Protein AF-A0A0F7JMY5-F1 (afdb_monomer)

Sequence (151 aa):
MVALAALLFATPSQAQSAGRAPLLWTHSGLEFMVFPTAGVGASLPLGRVDLRAQFGAVYTRWMPGTDGTTPLQVNLNALYTWPRGNVVWYAGPGAGLFGDPILVGNVTGGVRGEYGSGPLGWFIEGQLRGRIKQPHLEVLPTLHLGLTYRF

Solvent-accessible surface area (backbone atoms only — not comparable to full-atom values): 7872 Å² total; per-residue (Å²): 142,75,85,82,69,72,80,80,71,73,72,86,69,79,77,75,68,92,55,72,57,52,34,41,36,40,38,37,33,23,40,74,76,75,31,47,29,42,36,42,31,44,31,43,50,59,72,58,32,32,45,31,44,36,42,32,38,38,61,34,66,88,44,90,93,52,92,42,61,60,40,46,34,38,37,42,31,49,28,40,56,48,79,56,88,69,32,34,37,36,36,32,50,31,41,30,36,44,51,84,78,38,71,28,46,31,41,38,38,34,42,30,46,53,38,77,96,55,46,58,29,39,37,42,34,43,35,42,32,42,34,84,50,91,96,44,78,47,74,47,44,31,43,39,44,34,41,31,39,49,119

Mean predicted aligned error: 9.19 Å

Radius of gyration: 17.78 Å; Cα contacts (8 Å, |Δi|>4): 368; chains: 1; bounding box: 42×39×59 Å

Organism: NCBI:txid1309411

Structure (mmCIF, N/CA/C/O backbone):
data_AF-A0A0F7JMY5-F1
#
_entry.id   AF-A0A0F7JMY5-F1
#
loop_
_atom_site.group_PDB
_atom_site.id
_atom_site.type_symbol
_atom_site.label_atom_id
_atom_site.label_alt_id
_atom_site.label_comp_id
_atom_site.label_asym_id
_atom_site.label_entity_id
_atom_site.label_seq_id
_atom_site.pdbx_PDB_ins_code
_atom_site.Cartn_x
_atom_site.Cartn_y
_atom_site.Cartn_z
_atom_site.occupancy
_atom_site.B_iso_or_equiv
_atom_site.auth_seq_id
_atom_site.auth_comp_id
_atom_site.auth_asym_id
_atom_site.auth_atom_id
_atom_site.pdbx_PDB_model_num
ATOM 1 N N . MET A 1 1 ? -3.124 -27.212 31.331 1.00 43.34 1 MET A N 1
ATOM 2 C CA . MET A 1 1 ? -4.031 -27.168 30.163 1.00 43.34 1 MET A CA 1
ATOM 3 C C . MET A 1 1 ? -5.393 -26.613 30.587 1.00 43.34 1 MET A C 1
ATOM 5 O O . MET A 1 1 ? -6.278 -27.408 30.830 1.00 43.34 1 MET A O 1
ATOM 9 N N . VAL A 1 2 ? -5.563 -25.289 30.737 1.00 41.44 2 VAL A N 1
ATOM 10 C CA . VAL A 1 2 ? -6.902 -24.651 30.916 1.00 41.44 2 VAL A CA 1
ATOM 11 C C . VAL A 1 2 ? -6.965 -23.213 30.346 1.00 41.44 2 VAL A C 1
ATOM 13 O O . VAL A 1 2 ? -8.044 -22.711 30.070 1.00 41.44 2 VAL A O 1
ATOM 16 N N . ALA A 1 3 ? -5.846 -22.539 30.057 1.00 37.12 3 ALA A N 1
ATOM 17 C CA . ALA A 1 3 ? -5.882 -21.117 29.679 1.00 37.12 3 ALA A CA 1
ATOM 18 C C . ALA A 1 3 ? -6.245 -20.801 28.205 1.00 37.12 3 ALA A C 1
ATOM 20 O O . ALA A 1 3 ? -6.348 -19.631 27.854 1.00 37.12 3 ALA A O 1
ATOM 21 N N . LEU A 1 4 ? -6.447 -21.802 27.335 1.00 34.84 4 LEU A N 1
ATOM 22 C CA . LEU A 1 4 ? -6.616 -21.575 25.886 1.00 34.84 4 LEU A CA 1
ATOM 23 C C . LEU A 1 4 ? -8.084 -21.447 25.420 1.00 34.84 4 LEU A C 1
ATOM 25 O O . LEU A 1 4 ? -8.326 -21.072 24.280 1.00 34.84 4 LEU A O 1
ATOM 29 N N . ALA A 1 5 ? -9.071 -21.723 26.280 1.00 39.84 5 ALA A N 1
ATOM 30 C CA . ALA A 1 5 ? -10.486 -21.753 25.881 1.00 39.84 5 ALA A CA 1
ATOM 31 C C . ALA A 1 5 ? -11.259 -20.443 26.153 1.00 39.84 5 ALA A C 1
ATOM 33 O O . ALA A 1 5 ? -12.336 -20.239 25.598 1.00 39.84 5 ALA A O 1
ATOM 34 N N . ALA A 1 6 ? -10.721 -19.531 26.970 1.00 42.06 6 ALA A N 1
ATOM 35 C CA . ALA A 1 6 ? -11.442 -18.322 27.393 1.00 42.06 6 ALA A CA 1
ATOM 36 C C . ALA A 1 6 ? -11.399 -17.161 26.376 1.00 42.06 6 ALA A C 1
ATOM 38 O O . ALA A 1 6 ? -12.136 -16.191 26.522 1.00 42.06 6 ALA A O 1
ATOM 39 N N . LEU A 1 7 ? -10.582 -17.259 25.321 1.00 44.78 7 LEU A N 1
ATOM 40 C CA . LEU A 1 7 ? -10.482 -16.234 24.271 1.00 44.78 7 LEU A CA 1
ATOM 41 C C . LEU A 1 7 ? -11.589 -16.318 23.203 1.00 44.78 7 LEU A C 1
ATOM 43 O O . LEU A 1 7 ? -11.670 -15.439 22.352 1.00 44.78 7 LEU A O 1
ATOM 47 N N . LEU A 1 8 ? -12.458 -17.335 23.252 1.00 44.06 8 LEU A N 1
ATOM 48 C CA . LEU A 1 8 ? -13.511 -17.561 22.251 1.00 44.06 8 LEU A CA 1
ATOM 49 C C . LEU A 1 8 ? -14.890 -16.980 22.621 1.00 44.06 8 LEU A C 1
ATOM 51 O O . LEU A 1 8 ? -15.804 -17.059 21.807 1.00 44.06 8 LEU A O 1
ATOM 55 N N . PHE A 1 9 ? -15.050 -16.366 23.800 1.00 42.84 9 PHE A N 1
ATOM 56 C CA . PHE A 1 9 ? -16.346 -15.836 24.266 1.00 42.84 9 PHE A CA 1
ATOM 57 C C . PHE A 1 9 ? -16.333 -14.351 24.652 1.00 42.84 9 PHE A C 1
ATOM 59 O O . PHE A 1 9 ? -17.222 -13.887 25.367 1.00 42.84 9 PHE A O 1
ATOM 66 N N . ALA A 1 10 ? -15.370 -13.571 24.157 1.00 42.06 10 ALA A N 1
ATOM 67 C CA . ALA A 1 10 ? -15.474 -12.120 24.251 1.00 42.06 10 ALA A CA 1
ATOM 68 C C . ALA A 1 10 ? -16.616 -11.646 23.336 1.00 42.06 10 ALA A C 1
ATOM 70 O O . ALA A 1 10 ? -16.508 -11.655 22.111 1.00 42.06 10 ALA A O 1
ATOM 71 N N . THR A 1 11 ? -17.736 -11.269 23.950 1.00 42.66 11 THR A N 1
ATOM 72 C CA . THR A 1 11 ? -18.856 -10.569 23.314 1.00 42.66 11 THR A CA 1
ATOM 73 C C . THR A 1 11 ? -18.344 -9.411 22.456 1.00 42.66 11 THR A C 1
ATOM 75 O O . THR A 1 11 ? -17.483 -8.670 22.938 1.00 42.66 11 THR A O 1
ATOM 78 N N . PRO A 1 12 ? -18.866 -9.199 21.232 1.00 43.47 12 PRO A N 1
ATOM 79 C CA . PRO A 1 12 ? -18.475 -8.059 20.419 1.00 43.47 12 PRO A CA 1
ATOM 80 C C . PRO A 1 12 ? -18.975 -6.782 21.101 1.00 43.47 12 PRO A C 1
ATOM 82 O O . PRO A 1 12 ? -20.139 -6.402 20.977 1.00 43.47 12 PRO A O 1
ATOM 85 N N . SER A 1 13 ? -18.099 -6.127 21.862 1.00 42.69 13 SER A N 1
ATOM 86 C CA . SER A 1 13 ? -18.300 -4.735 22.229 1.00 42.69 13 SER A CA 1
ATOM 87 C C . SER A 1 13 ? -18.260 -3.919 20.939 1.00 42.69 13 SER A C 1
ATOM 89 O O . SER A 1 13 ? -17.428 -4.154 20.064 1.00 42.69 13 SER A O 1
ATOM 91 N N . GLN A 1 14 ? -19.246 -3.033 20.798 1.00 42.66 14 GLN A N 1
ATOM 92 C CA . GLN A 1 14 ? -19.516 -2.218 19.616 1.00 42.66 14 GLN A CA 1
ATOM 93 C C . GLN A 1 14 ? -18.234 -1.787 18.896 1.00 42.66 14 GLN A C 1
ATOM 95 O O . GLN A 1 14 ? -17.419 -1.048 19.448 1.00 42.66 14 GLN A O 1
ATOM 100 N N . ALA A 1 15 ? -18.091 -2.238 17.647 1.00 43.53 15 ALA A N 1
ATOM 101 C CA . ALA A 1 15 ? -17.057 -1.794 16.730 1.00 43.53 15 ALA A CA 1
ATOM 102 C C . ALA A 1 15 ? -17.146 -0.268 16.590 1.00 43.53 15 ALA A C 1
ATOM 104 O O . ALA A 1 15 ? -18.004 0.277 15.893 1.00 43.53 15 ALA A O 1
ATOM 105 N N . GLN A 1 16 ? -16.276 0.438 17.308 1.00 45.44 16 GLN A N 1
ATOM 106 C CA . GLN A 1 16 ? -16.109 1.871 17.161 1.00 45.44 16 GLN A CA 1
ATOM 107 C C . GLN A 1 16 ? -15.538 2.100 15.760 1.00 45.44 16 GLN A C 1
ATOM 109 O O . GLN A 1 16 ? -14.370 1.804 15.498 1.00 45.44 16 GLN A O 1
ATOM 114 N N . SER A 1 17 ? -16.439 2.520 14.864 1.00 47.22 17 SER A N 1
ATOM 115 C CA . SER A 1 17 ? -16.271 2.669 13.418 1.00 47.22 17 SER A CA 1
ATOM 116 C C . SER A 1 17 ? -14.831 2.995 13.022 1.00 47.22 17 SER A C 1
ATOM 118 O O . SER A 1 17 ? -14.306 4.064 13.340 1.00 47.22 17 SER A O 1
ATOM 120 N N . ALA A 1 18 ? -14.201 2.073 12.293 1.00 52.00 18 ALA A N 1
ATOM 121 C CA . ALA A 1 18 ? -12.842 2.167 11.763 1.00 52.00 18 ALA A CA 1
ATOM 122 C C . ALA A 1 18 ? -12.655 3.265 10.683 1.00 52.00 18 ALA A C 1
ATOM 124 O O . ALA A 1 18 ? -11.743 3.159 9.861 1.00 52.00 18 ALA A O 1
ATOM 125 N N . GLY A 1 19 ? -13.525 4.283 10.659 1.00 54.72 19 GLY A N 1
ATOM 126 C CA . GLY A 1 19 ? -13.662 5.279 9.593 1.00 54.72 19 GLY A CA 1
ATOM 127 C C . GLY A 1 19 ? -13.441 6.736 10.009 1.00 54.72 19 GLY A C 1
ATOM 128 O O . GLY A 1 19 ? -13.916 7.626 9.312 1.00 54.72 19 GLY A O 1
ATOM 129 N N . ARG A 1 20 ? -12.785 7.020 11.146 1.00 66.94 20 ARG A N 1
ATOM 130 C CA . ARG A 1 20 ? -12.517 8.415 11.574 1.00 66.94 20 ARG A CA 1
ATOM 131 C C . ARG A 1 20 ? -11.087 8.735 12.006 1.00 66.94 20 ARG A C 1
ATOM 133 O O . ARG A 1 20 ? -10.771 9.912 12.128 1.00 66.94 20 ARG A O 1
ATOM 140 N N . ALA A 1 21 ? -10.233 7.739 12.224 1.00 82.12 21 ALA A N 1
ATOM 141 C CA . ALA A 1 21 ? -8.853 7.964 12.652 1.00 82.12 21 ALA A CA 1
ATOM 142 C C . ALA A 1 21 ? -7.873 7.762 11.485 1.00 82.12 21 ALA A C 1
ATOM 144 O O . ALA A 1 21 ? -8.105 6.874 10.657 1.00 82.12 21 ALA A O 1
ATOM 145 N N . PRO A 1 22 ? -6.774 8.535 11.424 1.00 90.00 22 PRO A N 1
ATOM 146 C CA . PRO A 1 22 ? -5.647 8.216 10.561 1.00 90.00 22 PRO A CA 1
ATOM 147 C C . PRO A 1 22 ? -5.136 6.798 10.821 1.00 90.00 22 PRO A C 1
ATOM 149 O O . PRO A 1 22 ? -5.121 6.343 11.966 1.00 90.00 22 PRO A O 1
ATOM 152 N N . LEU A 1 23 ? -4.691 6.116 9.767 1.00 92.88 23 LEU A N 1
ATOM 153 C CA . LEU A 1 23 ? -4.123 4.772 9.868 1.00 92.88 23 LEU A CA 1
ATOM 154 C C . LEU A 1 23 ? -2.684 4.773 9.376 1.00 92.88 23 LEU A C 1
ATOM 156 O O . LEU A 1 23 ? -2.382 5.357 8.334 1.00 92.88 23 LEU A O 1
ATOM 160 N N . LEU A 1 24 ? -1.817 4.070 10.094 1.00 95.75 24 LEU A N 1
ATOM 161 C CA . LEU A 1 24 ? -0.486 3.709 9.622 1.00 95.75 24 LEU A CA 1
ATOM 162 C C . LEU A 1 24 ? -0.545 2.319 8.986 1.00 95.75 24 LEU A C 1
ATOM 164 O O . LEU A 1 24 ? -1.194 1.420 9.512 1.00 95.75 24 LEU A O 1
ATOM 168 N N . TRP A 1 25 ? 0.146 2.144 7.869 1.00 96.62 25 TRP A N 1
ATOM 169 C CA . TRP A 1 25 ? 0.222 0.913 7.095 1.00 96.62 25 TRP A CA 1
ATOM 170 C C . TRP A 1 25 ? 1.680 0.500 6.991 1.00 96.62 25 TRP A C 1
ATOM 172 O O . TRP A 1 25 ? 2.532 1.324 6.663 1.00 96.62 25 TRP A O 1
ATOM 182 N N . THR A 1 26 ? 1.972 -0.770 7.230 1.00 95.69 26 THR A N 1
ATOM 183 C CA . THR A 1 26 ? 3.289 -1.355 6.974 1.00 95.69 26 THR A CA 1
ATOM 184 C C . THR A 1 26 ? 3.096 -2.648 6.212 1.00 95.69 26 THR A C 1
ATOM 186 O O . THR A 1 26 ? 2.152 -3.394 6.474 1.00 95.69 26 THR A O 1
ATOM 189 N N . HIS A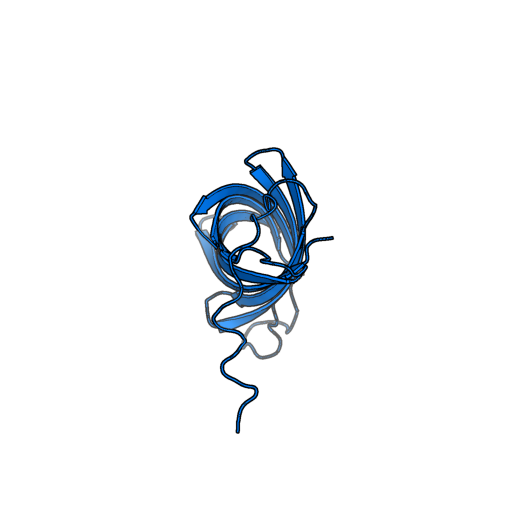 1 27 ? 3.947 -2.910 5.228 1.00 93.62 27 HIS A N 1
ATOM 190 C CA . HIS A 1 27 ? 3.759 -4.071 4.374 1.00 93.62 27 HIS A CA 1
ATOM 191 C C . HIS A 1 27 ? 5.052 -4.662 3.859 1.00 93.62 27 HIS A C 1
ATOM 193 O O . HIS A 1 27 ? 6.086 -4.001 3.756 1.00 93.62 27 HIS A O 1
ATOM 199 N N . SER A 1 28 ? 4.922 -5.923 3.476 1.00 93.75 28 SER A N 1
ATOM 200 C CA . SER A 1 28 ? 5.827 -6.612 2.575 1.00 93.75 28 SER A CA 1
ATOM 201 C C . SER A 1 28 ? 5.017 -7.203 1.426 1.00 93.75 28 SER A C 1
ATOM 203 O O . SER A 1 28 ? 3.790 -7.300 1.505 1.00 93.75 28 SER A O 1
ATOM 205 N N . GLY A 1 29 ? 5.665 -7.571 0.336 1.00 90.00 29 GLY A N 1
ATOM 206 C CA . GLY A 1 29 ? 4.942 -8.145 -0.781 1.00 90.00 29 GLY A CA 1
ATOM 207 C C . GLY A 1 29 ? 5.822 -8.612 -1.911 1.00 90.00 29 GLY A C 1
ATOM 208 O O . GLY A 1 29 ? 7.032 -8.762 -1.754 1.00 90.00 29 GLY A O 1
ATOM 209 N N . LEU A 1 30 ? 5.171 -8.865 -3.040 1.00 88.06 30 LEU A N 1
ATOM 210 C CA . LEU A 1 30 ? 5.801 -9.330 -4.261 1.00 88.06 30 LEU A CA 1
ATOM 211 C C . LEU A 1 30 ? 5.316 -8.502 -5.445 1.00 88.06 30 LEU A C 1
ATOM 213 O O . LEU A 1 30 ? 4.126 -8.495 -5.757 1.00 88.06 30 LEU A O 1
ATOM 217 N N . GLU A 1 31 ? 6.244 -7.849 -6.130 1.00 84.69 31 GLU A N 1
ATOM 218 C CA . GLU A 1 31 ? 6.042 -7.259 -7.451 1.00 84.69 31 GLU A CA 1
ATOM 219 C C . GLU A 1 31 ? 6.392 -8.284 -8.536 1.00 84.69 31 GLU A C 1
ATOM 221 O O . GLU A 1 31 ? 7.297 -9.102 -8.368 1.00 84.69 31 GLU A O 1
ATOM 226 N N . PHE A 1 32 ? 5.608 -8.316 -9.616 1.00 81.50 32 PHE A N 1
ATOM 227 C CA . PHE A 1 32 ? 5.615 -9.391 -10.617 1.00 81.50 32 PHE A CA 1
ATOM 228 C C . PHE A 1 32 ? 5.492 -10.803 -10.019 1.00 81.50 32 PHE A C 1
ATOM 230 O O . PHE A 1 32 ? 5.889 -11.779 -10.643 1.00 81.50 32 PHE A O 1
ATOM 237 N N . MET A 1 33 ? 4.947 -10.921 -8.803 1.00 76.75 33 MET A N 1
ATOM 238 C CA . MET A 1 33 ? 4.876 -12.169 -8.029 1.00 76.75 33 MET A CA 1
ATOM 239 C C . MET A 1 33 ? 6.231 -12.791 -7.648 1.00 76.75 33 MET A C 1
ATOM 241 O O . MET A 1 33 ? 6.251 -13.872 -7.069 1.00 76.75 33 MET A O 1
ATOM 245 N N . VAL A 1 34 ? 7.355 -12.125 -7.922 1.00 80.25 34 VAL A N 1
ATOM 246 C CA . VAL A 1 34 ? 8.697 -12.690 -7.692 1.00 80.25 34 VAL A CA 1
ATOM 247 C C . VAL A 1 34 ? 9.639 -11.750 -6.948 1.00 80.25 34 VAL A C 1
ATOM 249 O O . VAL A 1 34 ? 10.635 -12.206 -6.393 1.00 80.25 34 VAL A O 1
ATOM 252 N N . PHE A 1 35 ? 9.342 -10.452 -6.901 1.00 84.19 35 PHE A N 1
ATOM 253 C CA . PHE A 1 35 ? 10.272 -9.453 -6.391 1.00 84.19 35 PHE A CA 1
ATOM 254 C C . PHE A 1 35 ? 9.833 -8.930 -5.037 1.00 84.19 35 PHE A C 1
ATOM 256 O O . PHE A 1 35 ? 8.797 -8.269 -4.966 1.00 84.19 35 PHE A O 1
ATOM 263 N N . PRO A 1 36 ? 10.605 -9.190 -3.968 1.00 88.12 36 PRO A N 1
ATOM 264 C CA . PRO A 1 36 ? 10.251 -8.718 -2.647 1.00 88.12 36 PRO A CA 1
ATOM 265 C C . PRO A 1 36 ? 10.086 -7.204 -2.640 1.00 88.12 36 PRO A C 1
ATOM 267 O O . PRO A 1 36 ? 10.929 -6.467 -3.157 1.00 88.12 36 PRO A O 1
ATOM 270 N N . THR A 1 37 ? 9.014 -6.750 -2.011 1.00 89.56 37 THR A N 1
ATOM 271 C CA . THR A 1 37 ? 8.779 -5.343 -1.716 1.00 89.56 37 THR A CA 1
ATOM 272 C C . THR A 1 37 ? 8.583 -5.156 -0.224 1.00 89.56 37 THR A C 1
ATOM 274 O O . THR A 1 37 ? 8.130 -6.062 0.479 1.00 89.56 37 THR A O 1
ATOM 277 N N . ALA A 1 38 ? 8.925 -3.972 0.269 1.00 92.50 38 ALA A N 1
ATOM 278 C CA . ALA A 1 38 ? 8.559 -3.528 1.605 1.00 92.50 38 ALA A CA 1
ATOM 279 C C . ALA A 1 38 ? 8.216 -2.044 1.570 1.00 92.50 38 ALA A C 1
ATOM 281 O O . ALA A 1 38 ? 8.765 -1.295 0.758 1.00 92.50 38 ALA A O 1
ATOM 282 N N . GLY A 1 39 ? 7.308 -1.616 2.438 1.00 94.69 39 GLY A N 1
ATOM 283 C CA . GLY A 1 39 ? 6.888 -0.227 2.461 1.00 94.69 39 GLY A CA 1
ATOM 284 C C . GLY A 1 39 ? 6.053 0.150 3.666 1.00 94.69 39 GLY A C 1
ATOM 285 O O . GLY A 1 39 ? 5.639 -0.685 4.477 1.00 94.69 39 GLY A O 1
ATOM 286 N N . VAL A 1 40 ? 5.832 1.453 3.772 1.00 96.25 40 VAL A N 1
ATOM 287 C CA . VAL A 1 40 ? 5.025 2.088 4.804 1.00 96.25 40 VAL A CA 1
ATOM 288 C C . VAL A 1 40 ? 4.130 3.144 4.176 1.00 96.25 40 VAL A C 1
ATOM 290 O O . VAL A 1 40 ? 4.459 3.738 3.151 1.00 96.25 40 VAL A O 1
ATOM 293 N N . GLY A 1 41 ? 2.994 3.415 4.795 1.00 95.81 41 GLY A N 1
ATOM 294 C CA . GLY A 1 41 ? 2.088 4.450 4.331 1.00 95.81 41 GLY A CA 1
ATOM 295 C C . GLY A 1 41 ? 1.202 4.968 5.440 1.00 95.81 41 GLY A C 1
ATOM 296 O O . GLY A 1 41 ? 1.071 4.351 6.491 1.00 95.81 41 GLY A O 1
ATOM 297 N N . ALA A 1 42 ? 0.575 6.105 5.190 1.00 96.06 42 ALA A N 1
ATOM 298 C CA . ALA A 1 42 ? -0.417 6.679 6.078 1.00 96.06 42 ALA A CA 1
ATOM 299 C C . ALA A 1 42 ? -1.675 7.001 5.280 1.00 96.06 42 ALA A C 1
ATOM 301 O O . ALA A 1 42 ? -1.587 7.440 4.128 1.00 96.06 42 ALA A O 1
ATOM 302 N N . SER A 1 43 ? -2.839 6.782 5.886 1.00 95.50 43 SER A N 1
ATOM 303 C CA . SER A 1 43 ? -4.116 7.157 5.291 1.00 95.50 43 SER A CA 1
ATOM 304 C C . SER A 1 43 ? -4.923 8.086 6.179 1.00 95.50 43 SER A C 1
ATOM 306 O O . SER A 1 43 ? -4.945 7.939 7.400 1.00 95.50 43 SER A O 1
ATOM 308 N N . LEU A 1 44 ? -5.622 9.014 5.533 1.00 93.44 44 LEU A N 1
ATOM 309 C CA . LEU A 1 44 ? -6.570 9.925 6.155 1.00 93.44 44 LEU A CA 1
ATOM 310 C C . LEU A 1 44 ? -7.982 9.591 5.656 1.00 93.44 44 LEU A C 1
ATOM 312 O O . LEU A 1 44 ? -8.213 9.661 4.445 1.00 93.44 44 LEU A O 1
ATOM 316 N N . PRO A 1 45 ? -8.922 9.237 6.550 1.00 91.19 45 PRO A N 1
ATOM 317 C CA . PRO A 1 45 ? -10.297 8.977 6.155 1.00 91.19 45 PRO A CA 1
ATOM 318 C C . PRO A 1 45 ? -11.037 10.288 5.861 1.00 91.19 45 PRO A C 1
ATOM 320 O O . PRO A 1 45 ? -11.196 11.146 6.729 1.00 91.19 45 PRO A O 1
ATOM 323 N N . LEU A 1 46 ? -11.533 10.424 4.635 1.00 90.00 46 LEU A N 1
ATOM 324 C CA . LEU A 1 46 ? -12.393 11.503 4.150 1.00 90.00 46 LEU A CA 1
ATOM 325 C C . LEU A 1 46 ? -13.779 10.932 3.816 1.00 90.00 46 LEU A C 1
ATOM 327 O O . LEU A 1 46 ? -14.165 10.734 2.661 1.00 90.00 46 LEU A O 1
ATOM 331 N N . GLY A 1 47 ? -14.544 10.616 4.861 1.00 87.56 47 GLY A N 1
ATOM 332 C CA . GLY A 1 47 ? -15.861 9.994 4.723 1.00 87.56 47 GLY A CA 1
ATOM 333 C C . GLY A 1 47 ? -15.754 8.538 4.269 1.00 87.56 47 GLY A C 1
ATOM 334 O O . GLY A 1 47 ? -15.374 7.681 5.058 1.00 87.56 47 GLY A O 1
ATOM 335 N N . ARG A 1 48 ? -16.129 8.248 3.015 1.00 88.75 48 ARG A N 1
ATOM 336 C CA . ARG A 1 48 ? -16.020 6.899 2.417 1.00 88.75 48 ARG A CA 1
ATOM 337 C C . ARG A 1 48 ? -14.741 6.694 1.602 1.00 88.75 48 ARG A C 1
ATOM 339 O O . ARG A 1 48 ? -14.580 5.635 1.005 1.00 88.75 48 ARG A O 1
ATOM 346 N N . VAL A 1 49 ? -13.878 7.704 1.533 1.00 92.62 49 VAL A N 1
ATOM 347 C CA . VAL A 1 49 ? -12.626 7.656 0.776 1.00 92.62 49 VAL A CA 1
ATOM 348 C C . VAL A 1 49 ? -11.462 7.817 1.738 1.00 92.62 49 VAL A C 1
ATOM 350 O O . VAL A 1 49 ? -11.385 8.823 2.429 1.00 92.62 49 VAL A O 1
ATOM 353 N N . ASP A 1 50 ? -10.533 6.873 1.742 1.00 94.12 50 ASP A N 1
ATOM 354 C CA . ASP A 1 50 ? -9.257 6.992 2.434 1.00 94.12 50 ASP A CA 1
ATOM 355 C C . ASP A 1 50 ? -8.214 7.524 1.442 1.00 94.12 50 ASP A C 1
ATOM 357 O O . ASP A 1 50 ? -7.896 6.870 0.444 1.00 94.12 50 ASP A O 1
ATOM 361 N N . LEU A 1 51 ? -7.663 8.711 1.704 1.00 96.31 51 LEU A N 1
ATOM 362 C CA . LEU A 1 51 ? -6.495 9.197 0.966 1.00 96.31 51 LEU A CA 1
ATOM 363 C C . LEU A 1 51 ? -5.243 8.582 1.574 1.00 96.31 51 LEU A C 1
ATOM 365 O O . LEU A 1 51 ? -4.927 8.873 2.726 1.00 96.31 51 LEU A O 1
ATOM 369 N N . ARG A 1 52 ? -4.531 7.743 0.813 1.00 96.12 52 ARG A N 1
ATOM 370 C CA . ARG A 1 52 ? -3.348 7.017 1.291 1.00 96.12 52 ARG A CA 1
ATOM 371 C C . ARG A 1 52 ? -2.092 7.389 0.520 1.00 96.12 52 ARG A C 1
ATOM 373 O O . ARG A 1 52 ? -1.995 7.096 -0.671 1.00 96.12 52 ARG A O 1
ATOM 380 N N . ALA A 1 53 ? -1.111 7.938 1.229 1.00 96.38 53 ALA A N 1
ATOM 381 C CA . ALA A 1 53 ? 0.255 8.090 0.744 1.00 96.38 53 ALA A CA 1
ATOM 382 C C . ALA A 1 53 ? 1.097 6.892 1.203 1.00 96.38 53 ALA A C 1
ATOM 384 O O . ALA A 1 53 ? 1.022 6.496 2.366 1.00 96.38 53 ALA A O 1
ATOM 385 N N . GLN A 1 54 ? 1.884 6.309 0.304 1.00 93.69 54 GLN A N 1
ATOM 386 C CA . GLN A 1 54 ? 2.742 5.158 0.593 1.00 93.69 54 GLN A CA 1
ATOM 387 C C . GLN A 1 54 ? 4.122 5.320 -0.042 1.00 93.69 54 GLN A C 1
ATOM 389 O O . GLN A 1 54 ? 4.243 5.826 -1.158 1.00 93.69 54 GLN A O 1
ATOM 394 N N . PHE A 1 55 ? 5.132 4.828 0.664 1.00 92.38 55 PHE A N 1
ATOM 395 C CA . PHE A 1 55 ? 6.530 4.788 0.265 1.00 92.38 55 PHE A CA 1
ATOM 396 C C . PHE A 1 55 ? 7.021 3.347 0.374 1.00 92.38 55 PHE A C 1
ATOM 398 O O . PHE A 1 55 ? 6.788 2.692 1.389 1.00 92.38 55 PHE A O 1
ATOM 405 N N . GLY A 1 56 ? 7.699 2.843 -0.649 1.00 90.75 56 GLY A N 1
ATOM 406 C CA . GLY A 1 56 ? 8.181 1.467 -0.659 1.00 90.75 56 GLY A CA 1
ATOM 407 C C . GLY A 1 56 ? 9.416 1.275 -1.518 1.00 90.75 56 GLY A C 1
ATOM 408 O O . GLY A 1 56 ? 9.844 2.178 -2.232 1.00 90.75 56 GLY A O 1
ATOM 409 N N . ALA A 1 57 ? 9.987 0.085 -1.432 1.00 88.38 57 ALA A N 1
ATOM 410 C CA . ALA A 1 57 ? 11.188 -0.312 -2.143 1.00 88.38 57 ALA A CA 1
ATOM 411 C C . ALA A 1 57 ? 10.997 -1.700 -2.760 1.00 88.38 57 ALA A C 1
ATOM 413 O O . ALA A 1 57 ? 10.352 -2.560 -2.155 1.00 88.38 57 ALA A O 1
ATOM 414 N N . VAL A 1 58 ? 11.581 -1.916 -3.941 1.00 86.69 58 VAL A N 1
ATOM 415 C CA . VAL A 1 58 ? 11.660 -3.234 -4.594 1.00 86.69 58 VAL A CA 1
ATOM 416 C C . VAL A 1 58 ? 13.076 -3.750 -4.487 1.00 86.69 58 VAL A C 1
ATOM 418 O O . VAL A 1 58 ? 14.015 -3.100 -4.941 1.00 86.69 58 VAL A O 1
ATOM 421 N N . TYR A 1 59 ? 13.248 -4.939 -3.934 1.00 83.88 59 TYR A N 1
ATOM 422 C CA . TYR A 1 59 ? 14.564 -5.543 -3.797 1.00 83.88 59 TYR A CA 1
ATOM 423 C C . TYR A 1 59 ? 14.947 -6.281 -5.087 1.00 83.88 59 TYR A C 1
ATOM 425 O O . TYR A 1 59 ? 14.415 -7.353 -5.369 1.00 83.88 59 TYR A O 1
ATOM 433 N N . THR A 1 60 ? 15.894 -5.724 -5.858 1.00 79.31 60 THR A N 1
ATOM 434 C CA . THR A 1 60 ? 16.323 -6.293 -7.158 1.00 79.31 60 THR A CA 1
ATOM 435 C C . THR A 1 60 ? 17.742 -6.852 -7.212 1.00 79.31 60 THR A C 1
ATOM 437 O O . THR A 1 60 ? 18.162 -7.362 -8.247 1.00 79.31 60 THR A O 1
ATOM 440 N N . ARG A 1 61 ? 18.471 -6.829 -6.090 1.00 71.88 61 ARG A N 1
ATOM 441 C CA . ARG A 1 61 ? 19.909 -7.150 -6.015 1.00 71.88 61 ARG A CA 1
ATOM 442 C C . ARG A 1 61 ? 20.320 -8.506 -6.611 1.00 71.88 61 ARG A C 1
ATOM 444 O O . ARG A 1 61 ? 21.467 -8.661 -7.010 1.00 71.88 61 ARG A O 1
ATOM 451 N N . TRP A 1 62 ? 19.418 -9.482 -6.643 1.00 66.94 62 TRP A N 1
ATOM 452 C CA . TRP A 1 62 ? 19.711 -10.846 -7.094 1.00 66.94 62 TRP A CA 1
ATOM 453 C C . TRP A 1 62 ? 19.237 -11.141 -8.525 1.00 66.94 62 TRP A C 1
ATOM 455 O O . TRP A 1 62 ? 19.230 -12.300 -8.934 1.00 66.94 62 TRP A O 1
ATOM 465 N N . MET A 1 63 ? 18.818 -10.125 -9.285 1.00 61.78 63 MET A N 1
ATOM 466 C CA . MET A 1 63 ? 18.271 -10.316 -10.627 1.00 61.78 63 MET A CA 1
ATOM 467 C C . MET A 1 63 ? 19.345 -10.213 -11.721 1.00 61.78 63 MET A C 1
ATOM 469 O O . MET A 1 63 ? 20.103 -9.243 -11.756 1.00 61.78 63 MET A O 1
ATOM 473 N N . PRO A 1 64 ? 19.377 -11.153 -12.680 1.00 60.00 64 PRO A N 1
ATOM 474 C CA . PRO A 1 64 ? 20.141 -10.986 -13.910 1.00 60.00 64 PRO A CA 1
ATOM 475 C C . PRO A 1 64 ? 19.613 -9.794 -14.720 1.00 60.00 64 PRO A C 1
ATOM 477 O O . PRO A 1 64 ? 18.415 -9.701 -14.979 1.00 60.00 64 PRO A O 1
ATOM 480 N N . GLY A 1 65 ? 20.503 -8.897 -15.146 1.00 63.69 65 GLY A N 1
ATOM 481 C CA . GLY A 1 65 ? 20.143 -7.757 -15.998 1.00 63.69 65 GLY A CA 1
ATOM 482 C C . GLY A 1 65 ? 19.591 -6.534 -15.260 1.00 63.69 65 GLY A C 1
ATOM 483 O O . GLY A 1 65 ? 19.269 -5.546 -15.917 1.00 63.69 65 GLY A O 1
ATOM 484 N N . THR A 1 66 ? 19.519 -6.559 -13.926 1.00 65.69 66 THR A N 1
ATOM 485 C CA . THR A 1 66 ? 19.431 -5.326 -13.136 1.00 65.69 66 THR A CA 1
ATOM 486 C C . THR A 1 66 ? 20.833 -4.903 -12.711 1.00 65.69 66 THR A C 1
ATOM 488 O O . THR A 1 66 ? 21.741 -5.718 -12.558 1.00 65.69 66 THR A O 1
ATOM 491 N N . ASP A 1 67 ? 21.018 -3.609 -12.503 1.00 69.25 67 ASP A N 1
ATOM 492 C CA . ASP A 1 67 ? 22.226 -3.023 -11.914 1.00 69.25 67 ASP A CA 1
ATOM 493 C C . ASP A 1 67 ? 22.275 -3.193 -10.380 1.00 69.25 67 ASP A C 1
ATOM 495 O O . ASP A 1 67 ? 23.122 -2.615 -9.699 1.00 69.25 67 ASP A O 1
ATOM 499 N N . GLY A 1 68 ? 21.356 -3.986 -9.818 1.00 68.25 68 GLY A N 1
ATOM 500 C CA . GLY A 1 68 ? 21.194 -4.174 -8.383 1.00 68.25 68 GLY A CA 1
ATOM 501 C C . GLY A 1 68 ? 20.600 -2.966 -7.655 1.00 68.25 68 GLY A C 1
ATOM 502 O O . GLY A 1 68 ? 20.583 -2.962 -6.419 1.00 68.25 68 GLY A O 1
ATOM 503 N N . THR A 1 69 ? 20.097 -1.956 -8.373 1.00 71.31 69 THR A N 1
ATOM 504 C CA . THR A 1 69 ? 19.420 -0.814 -7.750 1.00 71.31 69 THR A CA 1
ATOM 505 C C . THR A 1 69 ? 18.098 -1.234 -7.112 1.00 71.31 69 THR A C 1
ATOM 507 O O . THR A 1 69 ? 17.355 -2.074 -7.612 1.00 71.31 69 THR A O 1
ATOM 510 N N . THR A 1 70 ? 17.794 -0.662 -5.949 1.00 81.25 70 THR A N 1
ATOM 511 C CA . THR A 1 70 ? 16.520 -0.881 -5.253 1.00 81.25 70 THR A CA 1
ATOM 512 C C . THR A 1 70 ? 15.611 0.304 -5.583 1.00 81.25 70 THR A C 1
ATOM 514 O O . THR A 1 70 ? 15.732 1.336 -4.919 1.00 81.25 70 THR A O 1
ATOM 517 N N . PRO A 1 71 ? 14.757 0.230 -6.625 1.00 79.94 71 PRO A N 1
ATOM 518 C CA . PRO A 1 71 ? 13.920 1.356 -6.998 1.00 79.94 71 PRO A CA 1
ATOM 519 C C . PRO A 1 71 ? 12.948 1.677 -5.865 1.00 79.94 71 PRO A C 1
ATOM 521 O O . PRO A 1 71 ? 12.322 0.788 -5.274 1.00 79.94 71 PRO A O 1
ATOM 524 N N . LEU A 1 72 ? 12.833 2.972 -5.584 1.00 86.50 72 LEU A N 1
ATOM 525 C CA . LEU A 1 72 ? 11.865 3.506 -4.642 1.00 86.50 72 LEU A CA 1
ATOM 526 C C . LEU A 1 72 ? 10.535 3.761 -5.340 1.00 86.50 72 LEU A C 1
ATOM 528 O O . LEU A 1 72 ? 10.471 4.078 -6.530 1.00 86.50 72 LEU A O 1
ATOM 532 N N . GLN A 1 73 ? 9.476 3.628 -4.559 1.00 87.44 73 GLN A N 1
ATOM 533 C CA . GLN A 1 73 ? 8.105 3.836 -4.971 1.00 87.44 73 GLN A CA 1
ATOM 534 C C . GLN A 1 73 ? 7.462 4.850 -4.054 1.00 87.44 73 GLN A C 1
ATOM 536 O O . GLN A 1 73 ? 7.538 4.723 -2.833 1.00 87.44 73 GLN A O 1
ATOM 541 N N . VAL A 1 74 ? 6.762 5.805 -4.645 1.00 91.44 74 VAL A N 1
ATOM 542 C CA . VAL A 1 74 ? 5.903 6.739 -3.922 1.00 91.44 74 VAL A CA 1
ATOM 543 C C . VAL A 1 74 ? 4.549 6.691 -4.591 1.00 91.44 74 VAL A C 1
ATOM 545 O O . VAL A 1 74 ? 4.488 6.888 -5.796 1.00 91.44 74 VAL A O 1
ATOM 548 N N . ASN A 1 75 ? 3.469 6.418 -3.862 1.00 92.94 75 ASN A N 1
ATOM 549 C CA . ASN A 1 75 ? 2.127 6.436 -4.448 1.00 92.94 75 ASN A CA 1
ATOM 550 C C . ASN A 1 75 ? 1.158 7.214 -3.568 1.00 92.94 75 ASN A C 1
ATOM 552 O O . ASN A 1 75 ? 1.234 7.164 -2.340 1.00 92.94 75 ASN A O 1
ATOM 556 N N . LEU A 1 76 ? 0.203 7.864 -4.219 1.00 96.12 76 LEU A N 1
ATOM 557 C CA . LEU A 1 76 ? -0.965 8.463 -3.605 1.00 96.12 76 LEU A CA 1
ATOM 558 C C . LEU A 1 76 ? -2.208 7.769 -4.159 1.00 96.12 76 LEU A C 1
ATOM 560 O O . LEU A 1 76 ? -2.390 7.693 -5.371 1.00 96.12 76 LEU A O 1
ATOM 564 N N . ASN A 1 77 ? -3.058 7.259 -3.273 1.00 96.69 77 ASN A N 1
ATOM 565 C CA . ASN A 1 77 ? -4.260 6.512 -3.625 1.00 96.69 77 ASN A CA 1
ATOM 566 C C . ASN A 1 77 ? -5.497 7.183 -3.035 1.00 96.69 77 ASN A C 1
ATOM 568 O O . ASN A 1 77 ? -5.465 7.637 -1.892 1.00 96.69 77 ASN A O 1
ATOM 572 N N . ALA A 1 78 ? -6.596 7.164 -3.784 1.00 97.50 78 ALA A N 1
ATOM 573 C CA . ALA A 1 78 ? -7.925 7.479 -3.280 1.00 97.50 78 ALA A CA 1
ATOM 574 C C . ALA A 1 78 ? -8.724 6.176 -3.172 1.00 97.50 78 ALA A C 1
ATOM 576 O O . ALA A 1 78 ? -9.185 5.644 -4.179 1.00 97.50 78 ALA A O 1
ATOM 577 N N . LEU A 1 79 ? -8.848 5.637 -1.960 1.00 97.12 79 LEU A N 1
ATOM 578 C CA . LEU A 1 79 ? -9.412 4.311 -1.718 1.00 97.12 79 LEU A CA 1
ATOM 579 C C . LEU A 1 79 ? -10.839 4.426 -1.198 1.00 97.12 79 LEU A C 1
ATOM 581 O O . LEU A 1 79 ? -11.066 4.863 -0.077 1.00 97.12 79 LEU A O 1
ATOM 585 N N . TYR A 1 80 ? -11.809 3.998 -1.991 1.00 96.69 80 TYR A N 1
ATOM 586 C CA . TYR A 1 80 ? -13.192 3.891 -1.543 1.00 96.69 80 TYR A CA 1
ATOM 587 C C . TYR A 1 80 ? -13.326 2.691 -0.615 1.00 96.69 80 TYR A C 1
ATOM 589 O O . TYR A 1 80 ? -12.786 1.632 -0.925 1.00 96.69 80 TYR A O 1
ATOM 597 N N . THR A 1 81 ? -14.023 2.851 0.510 1.00 93.88 81 THR A N 1
ATOM 598 C CA . THR A 1 81 ? -14.135 1.823 1.550 1.00 93.88 81 THR A CA 1
ATOM 599 C C . THR A 1 81 ? -15.568 1.318 1.726 1.00 93.88 81 THR A C 1
ATOM 601 O O . THR A 1 81 ? -16.541 2.076 1.689 1.00 93.88 81 THR A O 1
ATOM 604 N N . TRP A 1 82 ? -15.697 0.009 1.950 1.00 93.81 82 TRP A N 1
ATOM 605 C CA . TRP A 1 82 ? -16.963 -0.687 2.182 1.00 93.81 82 TRP A CA 1
ATOM 606 C C . TRP A 1 82 ? -16.822 -1.654 3.366 1.00 93.81 82 TRP A C 1
ATOM 608 O O . TRP A 1 82 ? -16.319 -2.772 3.205 1.00 93.81 82 TRP A O 1
ATOM 618 N N . PRO A 1 83 ? -17.250 -1.242 4.572 1.00 90.44 83 PRO A N 1
ATOM 619 C CA . PRO A 1 83 ? -17.287 -2.121 5.737 1.00 90.44 83 PRO A CA 1
ATOM 620 C C . PRO A 1 83 ? -18.279 -3.273 5.536 1.00 90.44 83 PRO A C 1
ATOM 622 O O . PRO A 1 83 ? -19.409 -3.060 5.090 1.00 90.44 83 PRO A O 1
ATOM 625 N N . ARG A 1 84 ? -17.873 -4.498 5.881 1.00 89.94 84 ARG A N 1
ATOM 626 C CA . ARG A 1 84 ? -18.721 -5.695 5.852 1.00 89.94 84 ARG A CA 1
A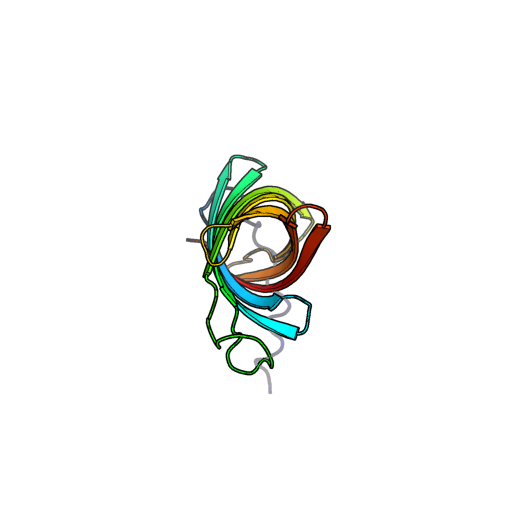TOM 627 C C . ARG A 1 84 ? -18.327 -6.650 6.976 1.00 89.94 84 ARG A C 1
ATOM 629 O O . ARG A 1 84 ? -17.387 -7.427 6.840 1.00 89.94 84 ARG A O 1
ATOM 636 N N . GLY A 1 85 ? -19.094 -6.641 8.064 1.00 88.06 85 GLY A N 1
ATOM 637 C CA . GLY A 1 85 ? -18.779 -7.451 9.241 1.00 88.06 85 GLY A CA 1
ATOM 638 C C . GLY A 1 85 ? -17.470 -6.989 9.877 1.00 88.06 85 GLY A C 1
ATOM 639 O O . GLY A 1 85 ? -17.299 -5.803 10.113 1.00 88.06 85 GLY A O 1
ATOM 640 N N . ASN A 1 86 ? -16.547 -7.917 10.113 1.00 88.31 86 ASN A N 1
ATOM 641 C CA . ASN A 1 86 ? -15.244 -7.661 10.733 1.00 88.31 86 ASN A CA 1
ATOM 642 C C . ASN A 1 86 ? -14.133 -7.296 9.730 1.00 88.31 86 ASN A C 1
ATOM 644 O O . ASN A 1 86 ? -12.950 -7.365 10.072 1.00 88.31 86 ASN A O 1
ATOM 648 N N . VAL A 1 87 ? -14.489 -6.955 8.490 1.00 93.00 87 VAL A N 1
ATOM 649 C CA . VAL A 1 87 ? -13.537 -6.545 7.455 1.00 93.00 87 VAL A CA 1
ATOM 650 C C . VAL A 1 87 ? -14.008 -5.290 6.731 1.00 93.00 87 VAL A C 1
ATOM 652 O O . VAL A 1 87 ? -15.203 -5.020 6.612 1.00 93.00 87 VAL A O 1
ATOM 655 N N . VAL A 1 88 ? -13.054 -4.540 6.189 1.00 93.06 88 VAL A N 1
ATOM 656 C CA . VAL A 1 88 ? -13.289 -3.392 5.315 1.00 93.06 88 VAL A CA 1
ATOM 657 C C . VAL A 1 88 ? -12.673 -3.693 3.959 1.00 93.06 88 VAL A C 1
ATOM 659 O O . VAL A 1 88 ? -11.458 -3.855 3.838 1.00 93.06 88 VAL A O 1
ATOM 662 N N . TRP A 1 89 ? -13.521 -3.763 2.938 1.00 96.25 89 TRP A N 1
ATOM 663 C CA . TRP A 1 89 ? -13.084 -3.822 1.549 1.00 96.25 89 TRP A CA 1
ATOM 664 C C . TRP A 1 89 ? -12.715 -2.429 1.081 1.00 96.25 89 TRP A C 1
ATOM 666 O O . TRP A 1 89 ? -13.359 -1.457 1.478 1.00 96.25 89 TRP A O 1
ATOM 676 N N . TYR A 1 90 ? -11.711 -2.325 0.223 1.00 96.69 90 TYR A N 1
ATOM 677 C CA . TYR A 1 90 ? -11.366 -1.049 -0.372 1.00 96.69 90 TYR A CA 1
ATOM 678 C C . TYR A 1 90 ? -10.803 -1.200 -1.776 1.00 96.69 90 TYR A C 1
ATOM 680 O O . TYR A 1 90 ? -10.187 -2.211 -2.109 1.00 96.69 90 TYR A O 1
AT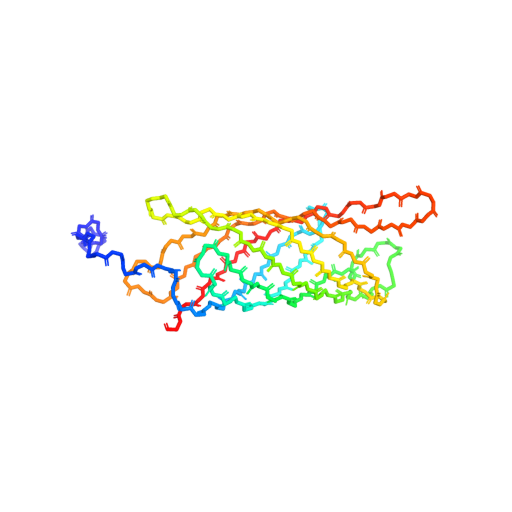OM 688 N N . ALA A 1 91 ? -11.018 -0.185 -2.604 1.00 98.12 91 ALA A N 1
ATOM 689 C CA . ALA A 1 91 ? -10.455 -0.122 -3.942 1.00 98.12 91 ALA A CA 1
ATOM 690 C C . ALA A 1 91 ? -10.427 1.312 -4.460 1.00 98.12 91 ALA A C 1
ATOM 692 O O . ALA A 1 91 ? -11.245 2.144 -4.066 1.00 98.12 91 ALA A O 1
ATOM 693 N N . GLY A 1 92 ? -9.519 1.598 -5.383 1.00 97.69 92 GLY A N 1
ATOM 694 C CA . GLY A 1 92 ? -9.530 2.871 -6.077 1.00 97.69 92 GLY A CA 1
ATOM 695 C C . GLY A 1 92 ? -8.277 3.159 -6.889 1.00 97.69 92 GLY A C 1
ATOM 696 O O . GLY A 1 92 ? -7.345 2.348 -6.930 1.00 97.69 92 GLY A O 1
ATOM 697 N N . PRO A 1 93 ? -8.277 4.308 -7.576 1.00 97.38 93 PRO A N 1
ATOM 698 C CA . PRO A 1 93 ? -7.153 4.743 -8.377 1.00 97.38 93 PRO A CA 1
ATOM 699 C C . PRO A 1 93 ? -6.047 5.353 -7.512 1.00 97.38 93 PRO A C 1
ATOM 701 O O . PRO A 1 93 ? -6.262 5.817 -6.387 1.00 97.38 93 PRO A O 1
ATOM 704 N N . GLY A 1 94 ? -4.863 5.417 -8.098 1.00 94.94 94 GLY A N 1
ATOM 705 C CA . GLY A 1 94 ? -3.737 6.166 -7.587 1.00 94.94 94 GLY A CA 1
ATOM 706 C C . GLY A 1 94 ? -2.774 6.568 -8.691 1.00 94.94 94 GLY A C 1
ATOM 707 O O . GLY A 1 94 ? -2.896 6.160 -9.850 1.00 94.94 94 GLY A O 1
ATOM 708 N N . ALA A 1 95 ? -1.820 7.398 -8.306 1.00 94.19 95 ALA A N 1
ATOM 709 C CA . ALA A 1 95 ? -0.682 7.754 -9.128 1.00 94.19 95 ALA A CA 1
ATOM 710 C C . ALA A 1 95 ? 0.570 7.793 -8.260 1.00 94.19 95 ALA A C 1
ATOM 712 O O . ALA A 1 95 ? 0.506 8.032 -7.049 1.00 94.19 95 ALA A O 1
ATOM 713 N N . GLY A 1 96 ? 1.716 7.574 -8.886 1.00 91.50 96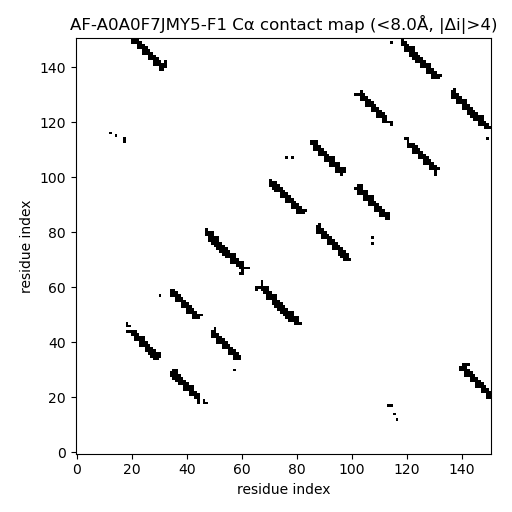 GLY A N 1
ATOM 714 C CA . GLY A 1 96 ? 2.968 7.485 -8.168 1.00 91.50 96 GLY A CA 1
ATOM 715 C C . GLY A 1 96 ? 4.193 7.703 -9.029 1.00 91.50 96 GLY A C 1
ATOM 716 O O . GLY A 1 96 ? 4.107 7.917 -10.236 1.00 91.50 96 GLY A O 1
ATOM 717 N N . LEU A 1 97 ? 5.341 7.624 -8.372 1.00 89.62 97 LEU A N 1
ATOM 718 C CA . LEU A 1 97 ? 6.658 7.618 -8.983 1.00 89.62 97 LEU A CA 1
ATOM 719 C C . LEU A 1 97 ? 7.320 6.266 -8.722 1.00 89.62 97 LEU A C 1
ATOM 721 O O . LEU A 1 97 ? 7.167 5.697 -7.637 1.00 89.62 97 LEU A O 1
ATOM 725 N N . PHE A 1 98 ? 8.067 5.774 -9.707 1.00 85.44 98 PHE A N 1
ATOM 726 C CA . PHE A 1 98 ? 8.843 4.541 -9.610 1.00 85.44 98 PHE A CA 1
ATOM 727 C C . PHE A 1 98 ? 10.252 4.752 -10.173 1.00 85.44 98 PHE A C 1
ATOM 729 O O . PHE A 1 98 ? 10.387 5.171 -11.325 1.00 85.44 98 PHE A O 1
ATOM 736 N N . GLY A 1 99 ? 11.285 4.411 -9.395 1.00 81.25 99 GLY A N 1
ATOM 737 C CA . GLY A 1 99 ? 12.684 4.522 -9.830 1.00 81.25 99 GLY A CA 1
ATOM 738 C C . GLY A 1 99 ? 13.051 5.952 -10.248 1.00 81.25 99 GLY A C 1
ATOM 739 O O . GLY A 1 99 ? 12.776 6.889 -9.501 1.00 81.25 99 GLY A O 1
ATOM 740 N N . ASP A 1 100 ? 13.634 6.111 -11.442 1.00 73.56 100 ASP A N 1
ATOM 741 C CA . ASP A 1 100 ? 13.976 7.410 -12.045 1.00 73.56 100 ASP A CA 1
ATOM 742 C C . ASP A 1 100 ? 12.717 8.214 -12.409 1.00 73.56 100 ASP A C 1
ATOM 744 O O . ASP A 1 100 ? 12.191 8.055 -13.506 1.00 73.56 100 ASP A O 1
ATOM 748 N N . PRO A 1 101 ? 12.268 9.125 -11.534 1.00 77.75 101 PRO A N 1
ATOM 749 C CA . PRO A 1 101 ? 10.888 9.609 -11.339 1.00 77.75 101 PRO A CA 1
ATOM 750 C C . PRO A 1 101 ? 9.881 9.342 -12.481 1.00 77.75 101 PRO A C 1
ATOM 752 O O . PRO A 1 101 ? 9.319 10.267 -13.070 1.00 77.75 101 PRO A O 1
ATOM 755 N N . ILE A 1 102 ? 9.601 8.066 -12.775 1.00 82.12 102 ILE A N 1
ATOM 756 C CA . ILE A 1 102 ? 8.656 7.692 -13.829 1.00 82.12 102 ILE A CA 1
ATOM 757 C C . ILE A 1 102 ? 7.262 7.800 -13.237 1.00 82.12 102 ILE A C 1
ATOM 759 O O . ILE A 1 102 ? 6.952 7.098 -12.273 1.00 82.12 102 ILE A O 1
ATOM 763 N N . LEU A 1 103 ? 6.416 8.639 -13.835 1.00 86.06 103 LEU A N 1
ATOM 764 C CA . LEU A 1 103 ? 5.008 8.707 -13.469 1.00 86.06 103 LEU A CA 1
ATOM 765 C C . LEU A 1 103 ? 4.317 7.389 -13.829 1.00 86.06 103 LEU A C 1
ATOM 767 O O . LEU A 1 103 ? 4.327 6.954 -14.983 1.00 86.06 103 LEU A O 1
ATOM 771 N N . VAL A 1 104 ? 3.689 6.776 -12.832 1.00 88.31 104 VAL A N 1
ATOM 772 C CA . VAL A 1 104 ? 2.901 5.556 -12.983 1.00 88.31 104 VAL A CA 1
ATOM 773 C C . VAL A 1 104 ? 1.472 5.808 -12.526 1.00 88.31 104 VAL A C 1
ATOM 775 O O . VAL A 1 104 ? 1.236 6.460 -11.509 1.00 88.31 104 VAL A O 1
ATOM 778 N N . GLY A 1 105 ? 0.510 5.296 -13.287 1.00 91.81 105 GLY A N 1
ATOM 779 C CA . GLY A 1 105 ? -0.873 5.185 -12.834 1.00 91.81 105 GLY A CA 1
ATOM 780 C C . GLY A 1 105 ? -1.054 3.853 -12.124 1.00 91.81 105 GLY A C 1
ATOM 781 O O . GLY A 1 105 ? -0.450 2.858 -12.525 1.00 91.81 105 GLY A O 1
ATOM 782 N N . ASN A 1 106 ? -1.878 3.800 -11.085 1.00 92.19 106 ASN A N 1
ATOM 783 C CA . ASN A 1 106 ? -2.141 2.551 -10.392 1.00 92.19 106 ASN A CA 1
ATOM 784 C C . ASN A 1 106 ? -3.616 2.366 -10.047 1.00 92.19 106 ASN A C 1
ATOM 786 O O . ASN A 1 106 ? -4.359 3.319 -9.841 1.00 92.19 106 ASN A O 1
ATOM 790 N N . VAL A 1 107 ? -4.029 1.108 -9.960 1.00 95.56 107 VAL A N 1
ATOM 791 C CA . VAL A 1 107 ? -5.316 0.704 -9.394 1.00 95.56 107 VAL A CA 1
ATOM 792 C C . VAL A 1 107 ? -5.021 -0.254 -8.258 1.00 95.56 107 VAL A C 1
ATOM 794 O O . VAL A 1 107 ? -4.230 -1.184 -8.410 1.00 95.56 107 VAL A O 1
ATOM 797 N N . THR A 1 108 ? -5.637 0.004 -7.115 1.00 96.62 108 THR A N 1
ATOM 798 C CA . THR A 1 108 ? -5.404 -0.725 -5.873 1.00 96.62 108 THR A CA 1
ATOM 799 C C . THR A 1 108 ? -6.721 -1.324 -5.404 1.00 96.62 108 THR A C 1
ATOM 801 O O . THR A 1 108 ? -7.761 -0.674 -5.499 1.00 96.62 108 THR A O 1
ATOM 804 N N . GLY A 1 109 ? -6.686 -2.546 -4.883 1.00 97.75 109 GLY A N 1
ATOM 805 C CA . GLY A 1 109 ? -7.839 -3.207 -4.287 1.00 97.75 109 GLY A CA 1
ATOM 806 C C . GLY A 1 109 ? -7.410 -4.165 -3.188 1.00 97.75 109 GLY A C 1
ATOM 807 O O . GLY A 1 109 ? -6.423 -4.880 -3.334 1.00 97.75 109 GLY A O 1
ATOM 808 N N . GLY A 1 110 ? -8.139 -4.193 -2.082 1.00 97.44 110 GLY A N 1
ATOM 809 C CA . GLY A 1 110 ? -7.767 -5.018 -0.947 1.00 97.44 110 GLY A CA 1
ATOM 810 C C . GLY A 1 110 ? -8.859 -5.168 0.093 1.00 97.44 110 GLY A C 1
ATOM 811 O O . GLY A 1 110 ? -9.980 -4.667 -0.032 1.00 97.44 110 GLY A O 1
ATOM 812 N N . VAL A 1 111 ? -8.495 -5.895 1.137 1.00 97.06 111 VAL A N 1
ATOM 813 C CA . VAL A 1 111 ? -9.311 -6.118 2.321 1.00 97.06 111 VAL A CA 1
ATOM 814 C C . VAL A 1 111 ? -8.438 -5.920 3.549 1.00 97.06 111 VAL A C 1
ATOM 816 O O . VAL A 1 111 ? -7.305 -6.400 3.600 1.00 97.06 111 VAL A O 1
ATOM 819 N N . ARG A 1 112 ? -8.965 -5.208 4.545 1.00 94.81 112 ARG A N 1
ATOM 820 C CA . ARG A 1 112 ? -8.348 -5.087 5.869 1.00 94.81 112 ARG A CA 1
ATOM 821 C C . ARG A 1 112 ? -9.269 -5.619 6.956 1.00 94.81 112 ARG A C 1
ATOM 823 O O . ARG A 1 112 ? -10.486 -5.466 6.862 1.00 94.81 112 ARG A O 1
ATOM 830 N N . GLY A 1 113 ? -8.690 -6.216 7.990 1.00 91.00 113 GLY A N 1
ATOM 831 C CA . GLY A 1 113 ? -9.419 -6.582 9.200 1.00 91.00 113 GLY A CA 1
ATOM 832 C C . GLY A 1 113 ? -9.814 -5.351 10.015 1.00 91.00 113 GLY A C 1
ATOM 833 O O . GLY A 1 113 ? -9.084 -4.357 10.049 1.00 91.00 113 GLY A O 1
ATOM 834 N N . GLU A 1 114 ? -10.959 -5.415 10.690 1.00 82.38 114 GLU A N 1
ATOM 835 C CA . GLU A 1 114 ? -11.290 -4.452 11.737 1.00 82.38 114 GLU A CA 1
ATOM 836 C C . GLU A 1 114 ? -10.417 -4.662 12.982 1.00 82.38 114 GLU A C 1
ATOM 838 O O . GLU A 1 114 ? -10.000 -5.772 13.306 1.00 82.38 114 GLU A O 1
ATOM 843 N N . TYR A 1 115 ? -10.159 -3.570 13.700 1.00 81.88 115 TYR A N 1
ATOM 844 C CA . TYR A 1 115 ? -9.209 -3.509 14.815 1.00 81.88 115 TYR A CA 1
ATOM 845 C C . TYR A 1 115 ? -9.665 -4.228 16.098 1.00 81.88 115 TYR A C 1
ATOM 847 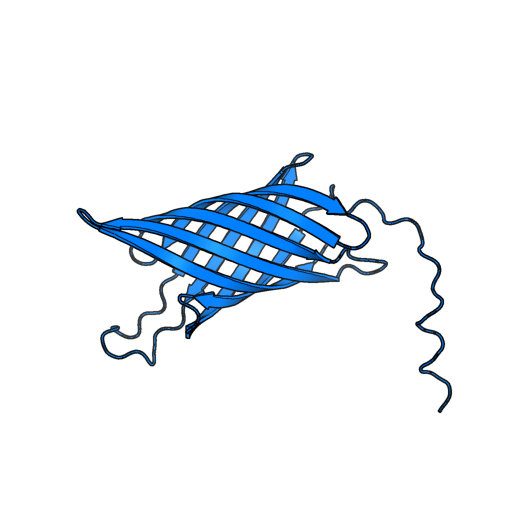O O . TYR A 1 115 ? -8.887 -4.361 17.044 1.00 81.88 115 TYR A O 1
ATOM 855 N N . GLY A 1 116 ? -10.925 -4.673 16.168 1.00 78.38 116 GLY A N 1
ATOM 856 C CA . GLY A 1 116 ? -11.511 -5.189 17.405 1.00 78.38 116 GLY A CA 1
ATOM 857 C C . GLY A 1 116 ? -11.307 -4.211 18.573 1.00 78.38 116 GLY A C 1
ATOM 858 O O . GLY A 1 116 ? -11.499 -3.001 18.419 1.00 78.38 116 GLY A O 1
ATOM 859 N N . SER A 1 117 ? -10.874 -4.734 19.724 1.00 78.38 117 SER A N 1
ATOM 860 C CA . SER A 1 117 ? -10.526 -3.949 20.920 1.00 78.38 117 SER A CA 1
ATOM 861 C C . SER A 1 117 ? -9.110 -3.355 20.903 1.00 78.38 117 SER A C 1
ATOM 863 O O . SER A 1 117 ? -8.771 -2.581 21.794 1.00 78.38 117 SER A O 1
ATOM 865 N N . GLY A 1 118 ? -8.273 -3.712 19.924 1.00 86.44 118 GLY A N 1
ATOM 866 C CA . GLY A 1 118 ? -6.877 -3.285 19.845 1.00 86.44 118 GLY A CA 1
ATOM 867 C C . GLY A 1 118 ? -6.635 -2.126 18.870 1.00 86.44 118 GLY A C 1
ATOM 868 O O . GLY A 1 118 ? -7.563 -1.632 18.220 1.00 86.44 118 GLY A O 1
ATOM 869 N N . PRO A 1 119 ? -5.370 -1.684 18.747 1.00 90.00 119 PRO A N 1
ATOM 870 C CA . PRO A 1 119 ? -4.950 -0.731 17.723 1.00 90.00 119 PRO A CA 1
ATOM 871 C C . PRO A 1 119 ? -4.401 -1.410 16.458 1.00 90.00 119 PRO A C 1
ATOM 873 O O . PRO A 1 119 ? -4.181 -0.737 15.458 1.00 90.00 119 PRO A O 1
ATOM 876 N N . LEU A 1 120 ? -4.164 -2.726 16.480 1.00 92.25 120 LEU A N 1
ATOM 877 C CA . LEU A 1 120 ? -3.542 -3.468 15.381 1.00 92.25 120 LEU A CA 1
ATOM 878 C C . LEU A 1 120 ? -4.581 -4.155 14.493 1.00 92.25 120 LEU A C 1
ATOM 880 O O . LEU A 1 120 ? -5.525 -4.768 14.982 1.00 92.25 120 LEU A O 1
ATOM 884 N N . GLY A 1 121 ? -4.367 -4.073 13.184 1.00 92.50 121 GLY A N 1
ATOM 885 C CA . GLY A 1 121 ? -5.129 -4.780 12.160 1.00 92.50 121 GLY A CA 1
ATOM 886 C C . GLY A 1 121 ? -4.203 -5.388 11.108 1.00 92.50 121 GLY A C 1
ATOM 887 O O . GLY A 1 121 ? -2.994 -5.159 11.119 1.00 92.50 121 GLY A O 1
ATOM 888 N N . TRP A 1 122 ? -4.774 -6.131 10.168 1.00 94.75 122 TRP A N 1
ATOM 889 C CA . TRP A 1 122 ? -4.064 -6.765 9.052 1.00 94.75 122 TRP A CA 1
ATOM 890 C C . TRP A 1 122 ? -4.691 -6.352 7.723 1.00 94.75 122 TRP A C 1
ATOM 892 O O . TRP A 1 122 ? -5.845 -5.918 7.698 1.00 94.75 122 TRP A O 1
ATOM 902 N N . PHE A 1 123 ? -3.964 -6.516 6.621 1.00 96.81 123 PHE A N 1
ATOM 903 C CA . PHE A 1 123 ? -4.534 -6.348 5.288 1.00 96.81 123 PHE A CA 1
ATOM 904 C C . PHE A 1 123 ? -3.877 -7.236 4.229 1.00 96.81 123 PHE A C 1
ATOM 906 O O . PHE A 1 123 ? -2.740 -7.687 4.384 1.00 96.81 123 PHE A O 1
ATOM 913 N N . ILE A 1 124 ? -4.621 -7.448 3.143 1.00 97.81 124 ILE A N 1
ATOM 914 C CA . ILE A 1 124 ? -4.173 -8.076 1.899 1.00 97.81 124 ILE A CA 1
ATOM 915 C C . ILE A 1 124 ? -4.585 -7.158 0.754 1.00 97.81 124 ILE A C 1
ATOM 917 O O . ILE A 1 124 ? -5.735 -6.721 0.693 1.00 97.81 124 ILE A O 1
ATOM 921 N N . GLU A 1 125 ? -3.661 -6.867 -0.156 1.00 97.56 125 GLU A N 1
ATOM 922 C CA . GLU A 1 125 ? -3.881 -5.889 -1.217 1.00 97.56 125 GLU A CA 1
ATOM 923 C C . GLU A 1 125 ? -3.229 -6.299 -2.528 1.00 97.56 125 GLU A C 1
ATOM 925 O O . GLU A 1 125 ? -2.043 -6.605 -2.571 1.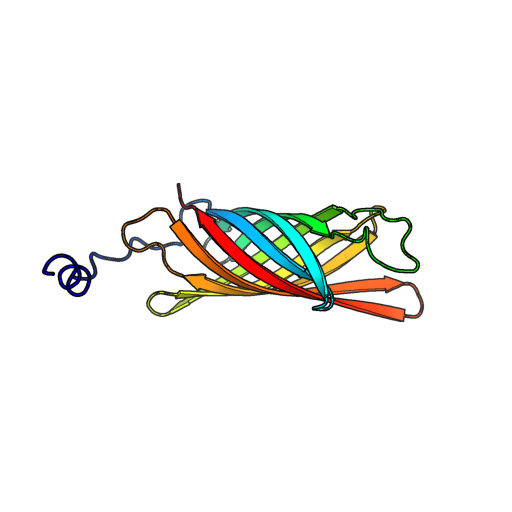00 97.56 125 GLU A O 1
ATOM 930 N N . GLY A 1 126 ? -3.995 -6.232 -3.610 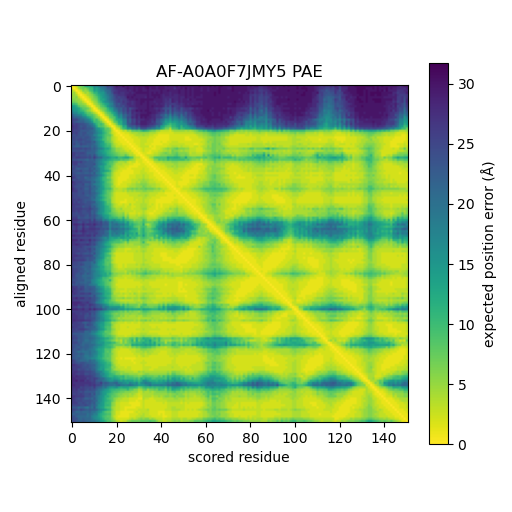1.00 96.19 126 GLY A N 1
ATOM 931 C CA . GLY A 1 126 ? -3.480 -6.241 -4.969 1.00 96.19 126 GLY A CA 1
ATOM 932 C C . GLY A 1 126 ? -3.337 -4.819 -5.508 1.00 96.19 126 GLY A C 1
ATOM 933 O O . GLY A 1 126 ? -4.208 -3.970 -5.309 1.00 96.19 126 GLY A O 1
ATOM 934 N N . GLN A 1 127 ? -2.260 -4.571 -6.243 1.00 93.50 127 GLN A N 1
ATOM 935 C CA . GLN A 1 127 ? -2.048 -3.335 -6.983 1.00 93.50 127 GLN A CA 1
ATOM 936 C C . GLN A 1 127 ? -1.611 -3.655 -8.413 1.00 93.50 127 GLN A C 1
ATOM 938 O O . GLN A 1 127 ? -0.740 -4.491 -8.635 1.00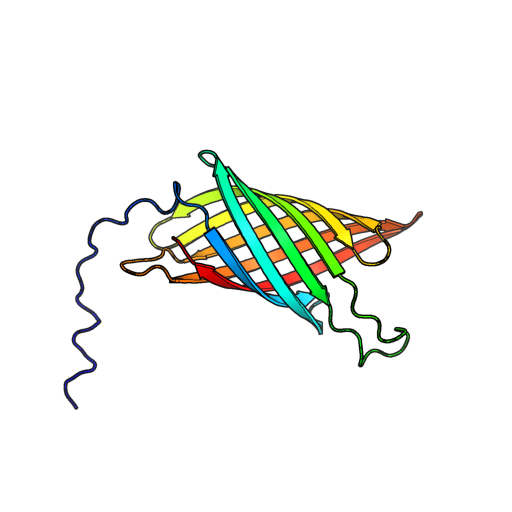 93.50 127 GLN A O 1
ATOM 943 N N . LEU A 1 128 ? -2.199 -2.969 -9.389 1.00 92.12 128 LEU A N 1
ATOM 944 C CA . LEU A 1 128 ? -1.732 -2.959 -10.771 1.00 92.12 128 LEU A CA 1
ATOM 945 C C . LEU A 1 128 ? -1.169 -1.577 -11.067 1.00 92.12 128 LEU A C 1
ATOM 947 O O . LEU A 1 128 ? -1.890 -0.588 -10.937 1.00 92.12 128 LEU A O 1
ATOM 951 N N . ARG A 1 129 ? 0.101 -1.502 -11.463 1.00 87.88 129 ARG A N 1
ATOM 952 C CA . ARG A 1 129 ? 0.734 -0.251 -11.895 1.00 87.88 129 ARG A CA 1
ATOM 953 C C . ARG A 1 129 ? 0.958 -0.271 -13.391 1.00 87.88 129 ARG A C 1
ATOM 955 O O . ARG A 1 129 ? 1.526 -1.225 -13.898 1.00 87.88 129 ARG A O 1
ATOM 962 N N . GLY A 1 130 ? 0.532 0.771 -14.084 1.00 87.44 130 GLY A N 1
ATOM 963 C CA . GLY A 1 130 ? 0.793 0.975 -15.499 1.00 87.44 130 GLY A CA 1
ATOM 964 C C . GLY A 1 130 ? 1.814 2.086 -15.697 1.00 87.44 130 GLY A C 1
ATOM 965 O O . GLY A 1 130 ? 1.637 3.186 -15.168 1.00 87.44 130 GLY A O 1
ATOM 966 N N . ARG A 1 131 ? 2.849 1.826 -16.500 1.00 83.94 131 ARG A N 1
ATOM 967 C CA . ARG A 1 131 ? 3.709 2.872 -17.068 1.00 83.94 131 ARG A CA 1
ATOM 968 C C . ARG A 1 131 ? 3.622 2.860 -18.588 1.00 83.94 131 ARG A C 1
ATOM 970 O O . ARG A 1 131 ? 3.625 1.797 -19.207 1.00 83.94 131 ARG A O 1
ATOM 977 N N . ILE A 1 132 ? 3.556 4.046 -19.185 1.00 71.69 132 ILE A N 1
ATOM 978 C CA . ILE A 1 132 ? 3.549 4.203 -20.641 1.00 71.69 132 ILE A CA 1
ATOM 979 C C . ILE A 1 132 ? 4.999 4.386 -21.091 1.00 71.69 132 ILE A C 1
ATOM 981 O O . ILE A 1 132 ? 5.596 5.434 -20.856 1.00 71.69 132 ILE A O 1
ATOM 985 N N . LYS A 1 133 ? 5.567 3.369 -21.744 1.00 71.56 133 LYS A N 1
ATOM 986 C CA . LYS A 1 133 ? 6.849 3.452 -22.455 1.00 71.56 133 LYS A CA 1
ATOM 987 C C . LYS A 1 133 ? 6.562 3.259 -23.936 1.00 71.56 133 LYS A C 1
ATOM 989 O O . LYS A 1 133 ? 6.442 2.124 -24.372 1.00 71.56 133 LYS A O 1
ATOM 994 N N . GLN A 1 134 ? 6.394 4.336 -24.703 1.00 67.38 134 GLN A N 1
ATOM 995 C CA . GLN A 1 134 ? 5.980 4.247 -26.113 1.00 67.38 134 GLN A CA 1
ATOM 996 C C . GLN A 1 134 ? 6.817 3.211 -26.900 1.00 67.38 134 GLN A C 1
ATOM 998 O O . GLN A 1 134 ? 8.045 3.294 -26.847 1.00 67.38 134 GLN A O 1
ATOM 1003 N N . PRO A 1 135 ? 6.197 2.249 -27.623 1.00 67.44 135 PRO A N 1
ATOM 1004 C CA . PRO A 1 135 ? 4.756 2.027 -27.848 1.00 67.44 135 PRO A CA 1
ATOM 1005 C C . PRO A 1 135 ? 4.076 1.037 -26.870 1.00 67.44 135 PRO A C 1
ATOM 1007 O O . PRO A 1 135 ? 2.931 0.647 -27.087 1.00 67.44 135 PRO A O 1
ATOM 1010 N N . HIS A 1 136 ? 4.754 0.598 -25.812 1.00 75.56 136 HIS A N 1
ATOM 1011 C CA . HIS A 1 136 ? 4.311 -0.462 -24.908 1.00 75.56 136 HIS A CA 1
ATOM 1012 C C . HIS A 1 136 ? 3.712 0.068 -23.593 1.00 75.56 136 HIS A C 1
ATOM 1014 O O . HIS A 1 136 ? 4.272 0.929 -22.908 1.00 75.56 136 HIS A O 1
ATOM 1020 N N . LEU A 1 137 ? 2.568 -0.500 -23.208 1.00 80.00 137 LEU A N 1
ATOM 1021 C CA . LEU A 1 137 ? 2.065 -0.423 -21.841 1.00 80.00 137 LEU A CA 1
ATOM 1022 C C . LEU A 1 137 ? 2.726 -1.538 -21.035 1.00 80.00 137 LEU A C 1
ATOM 1024 O O . LEU A 1 137 ? 2.562 -2.715 -21.351 1.00 80.00 137 LEU A O 1
ATOM 1028 N N . GLU A 1 138 ? 3.43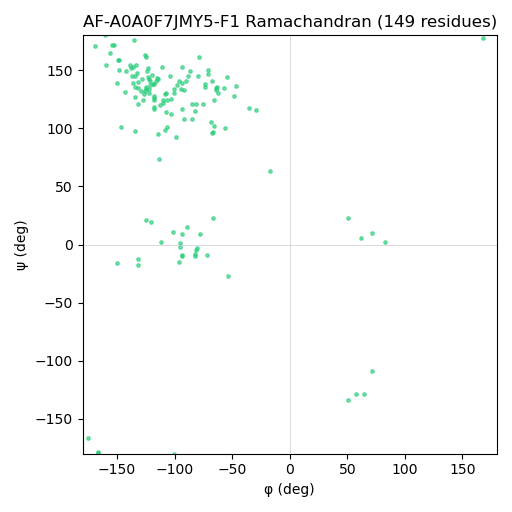9 -1.168 -19.982 1.00 84.44 138 GLU A N 1
ATOM 1029 C CA . GLU A 1 138 ? 3.969 -2.134 -19.030 1.00 84.44 138 GLU A CA 1
ATOM 1030 C C . GLU A 1 138 ? 3.111 -2.112 -17.771 1.00 84.44 138 GLU A C 1
ATOM 1032 O O . GLU A 1 138 ? 2.906 -1.052 -17.172 1.00 84.44 138 GLU A O 1
ATOM 1037 N N . VAL A 1 139 ? 2.600 -3.286 -17.398 1.00 85.62 139 VAL A N 1
ATOM 1038 C CA . VAL A 1 139 ? 1.783 -3.477 -16.202 1.00 85.62 139 VAL A CA 1
ATOM 1039 C C . VAL A 1 139 ? 2.575 -4.282 -15.183 1.00 85.62 139 VAL A C 1
ATOM 1041 O O . VAL A 1 139 ? 3.015 -5.392 -15.473 1.00 85.62 139 VAL A O 1
ATOM 1044 N N . LEU A 1 140 ? 2.724 -3.728 -13.984 1.00 86.56 140 LEU A N 1
ATOM 1045 C CA . LEU A 1 140 ? 3.425 -4.339 -12.864 1.00 86.56 140 LEU A CA 1
ATOM 1046 C C . LEU A 1 140 ? 2.395 -4.774 -11.811 1.00 86.56 140 LEU A C 1
ATOM 1048 O O . LEU A 1 140 ? 1.908 -3.930 -11.046 1.00 86.56 140 LEU A O 1
ATOM 1052 N N . PRO A 1 141 ? 2.004 -6.062 -11.779 1.00 90.69 141 PRO A N 1
ATOM 1053 C CA . PRO A 1 141 ? 1.140 -6.575 -10.731 1.00 90.69 141 PRO A CA 1
ATOM 1054 C C . PRO A 1 141 ? 1.924 -6.717 -9.431 1.00 90.69 141 PRO A C 1
ATOM 1056 O O . PRO A 1 141 ? 3.066 -7.172 -9.419 1.00 90.69 141 PRO A O 1
ATOM 1059 N N . THR A 1 142 ? 1.300 -6.339 -8.326 1.00 90.38 142 THR A N 1
ATOM 1060 C CA . THR A 1 142 ? 1.889 -6.407 -6.993 1.00 90.38 142 THR A CA 1
ATOM 1061 C C . THR A 1 142 ? 0.873 -6.959 -6.008 1.00 90.38 142 THR A C 1
ATOM 1063 O O . THR A 1 142 ? -0.302 -6.598 -6.061 1.00 90.38 142 THR A O 1
ATOM 1066 N N . LEU A 1 143 ? 1.328 -7.821 -5.105 1.00 94.62 143 LEU A N 1
ATOM 1067 C CA . LEU A 1 143 ? 0.553 -8.303 -3.968 1.00 94.62 143 LEU A CA 1
ATOM 1068 C C . LEU A 1 143 ? 1.255 -7.879 -2.680 1.00 94.62 143 LEU A C 1
ATOM 1070 O O . LEU A 1 143 ? 2.438 -8.161 -2.508 1.00 94.62 143 LEU A O 1
ATOM 1074 N N . HIS A 1 144 ? 0.529 -7.236 -1.774 1.00 94.94 144 HIS A N 1
ATOM 1075 C CA . HIS A 1 144 ? 1.000 -6.839 -0.454 1.00 94.94 144 HIS A CA 1
ATOM 1076 C C . HIS A 1 144 ? 0.248 -7.587 0.645 1.00 94.94 144 HIS A C 1
ATOM 1078 O O . HIS A 1 144 ? -0.967 -7.790 0.578 1.00 94.94 144 HIS A O 1
ATOM 1084 N N . LEU A 1 145 ? 0.993 -7.933 1.689 1.00 96.62 145 LEU A N 1
ATOM 1085 C CA . LEU A 1 145 ? 0.501 -8.406 2.974 1.00 96.62 145 LEU A CA 1
ATOM 1086 C C . LEU A 1 145 ? 1.085 -7.496 4.047 1.00 96.62 145 LEU A C 1
ATOM 1088 O O . LEU A 1 145 ? 2.279 -7.171 4.020 1.00 96.62 145 LEU A O 1
ATOM 1092 N N . GLY A 1 146 ? 0.266 -7.081 5.002 1.00 96.06 146 GLY A N 1
ATOM 1093 C CA . GLY A 1 146 ? 0.751 -6.119 5.971 1.00 96.06 146 GLY A CA 1
ATOM 1094 C C . GLY A 1 146 ? -0.106 -5.938 7.201 1.00 96.06 146 GLY A C 1
ATOM 1095 O O . GLY A 1 146 ? -1.140 -6.581 7.395 1.00 96.06 146 GLY A O 1
ATOM 1096 N N . LEU A 1 147 ? 0.377 -5.031 8.038 1.00 96.06 147 LEU A N 1
ATOM 1097 C CA . LEU A 1 147 ? -0.262 -4.613 9.265 1.00 96.06 147 LEU A CA 1
ATOM 1098 C C . LEU A 1 147 ? -0.748 -3.180 9.119 1.00 96.06 147 LEU A C 1
ATOM 1100 O O . LEU A 1 147 ? -0.193 -2.367 8.377 1.00 96.06 147 LEU A O 1
ATOM 1104 N N . THR A 1 148 ? -1.791 -2.872 9.872 1.00 94.25 148 THR A N 1
ATOM 1105 C CA . THR A 1 148 ? -2.252 -1.502 10.049 1.00 94.25 148 THR A CA 1
ATOM 1106 C C . THR A 1 148 ? -2.292 -1.163 11.527 1.00 94.25 148 THR A C 1
ATOM 1108 O O . THR A 1 148 ? -2.537 -2.037 12.360 1.00 94.25 148 THR A O 1
ATOM 1111 N N . TYR A 1 149 ? -2.068 0.104 11.847 1.00 93.00 149 TYR A N 1
ATOM 1112 C CA . TYR A 1 149 ? -2.155 0.628 13.199 1.00 93.00 149 TYR A CA 1
ATOM 1113 C C . TYR A 1 149 ? -3.092 1.835 13.230 1.00 93.00 149 TYR A C 1
ATOM 1115 O O . TYR A 1 149 ? -2.961 2.754 12.418 1.00 93.00 149 TYR A O 1
ATOM 1123 N N . ARG A 1 150 ? -4.037 1.809 14.169 1.00 89.88 150 ARG A N 1
ATOM 1124 C CA . ARG A 1 150 ? -4.940 2.907 14.514 1.00 89.88 150 ARG A CA 1
ATOM 1125 C C . ARG A 1 150 ? -4.415 3.601 15.770 1.00 89.88 150 ARG A C 1
ATOM 1127 O O . ARG A 1 150 ? -4.148 2.921 16.759 1.00 89.88 150 ARG A O 1
ATOM 1134 N N . PHE A 1 151 ? -4.324 4.928 15.712 1.00 83.56 151 PHE A N 1
ATOM 1135 C CA . PHE A 1 151 ? -4.043 5.786 16.866 1.00 83.56 151 PHE A CA 1
ATOM 1136 C C . PHE A 1 151 ? -5.247 5.904 17.805 1.00 83.56 151 PHE A C 1
ATOM 1138 O O . PHE A 1 151 ? -6.396 5.855 17.301 1.00 83.56 151 PHE A O 1
#

Nearest PDB structures (foldseek):
  8byt-assembly1_A  TM=4.166E-01  e=2.161E-01  Veillonella parvula

Foldseek 3Di:
DPPPPPVPPDDQDDQPDPQAFKKKKWKWWDKVRNWIKTWIWIWGHPDQWTWIWMKMWTQCLPDPPDPRDTKIKIKIWTWGWDDDPQKIWIWGKMWIAIHPRFIKIKIKTWMKGRQRPHQKIWIKMWMWIWGCDPPDIDIIIMIIIIMMGTD

Secondary structure (DSSP, 8-state):
--TTSGGG---------TTSS-EEEEEEEEETTTEEEEEEEEEEEETTEEEEEEEEEE--TT-TTS-S---EEEEEEEEEEEEETTEEEEEEEEEEEETTTEEEEEEEEEEEE--TTSSEEEEEEEEEEEEEETTEEEEEEEEEEEEEEE-

pLDDT: mean 82.44, std 17.11, range [34.84, 98.12]